Protein AF-A0A520LQJ1-F1 (afdb_monomer_lite)

Foldseek 3Di:
DDDPPVVVVLVVLLVVLVVLLVVLVVVLVCCVVPPDPPDCVSVVSVVVNVVSVVVNVPRPPPDD

Radius of gyration: 15.8 Å; chains: 1; bounding box: 36×16×48 Å

pLDDT: mean 78.8, std 13.58, range [39.12, 91.75]

Sequence (64 aa):
MPNFHLSTNRAVLRQELRERCEQLMLLLADQVQNLPLGNESWMSTERELVAAERALARLPLADG

Secondary structure (DSSP, 8-state):
---HHHHHHHHHHHHHHHHHHHHHHHHHHHHHHHSPTT-THHHHHHHHHHHHHHHHHHS-----

Structure (mmCIF, N/CA/C/O backbone):
data_AF-A0A520LQJ1-F1
#
_entry.id   AF-A0A520LQJ1-F1
#
loop_
_atom_site.group_PDB
_atom_site.id
_atom_site.type_symbol
_atom_site.label_atom_id
_atom_site.label_alt_id
_atom_site.label_comp_id
_atom_site.label_asym_id
_atom_site.label_entity_id
_atom_site.label_seq_id
_atom_site.pdbx_PDB_ins_code
_atom_site.Cartn_x
_atom_site.Cartn_y
_atom_site.Cartn_z
_atom_site.occupancy
_atom_site.B_iso_or_equiv
_atom_site.auth_seq_id
_atom_site.auth_comp_id
_atom_site.auth_asym_id
_atom_site.auth_atom_id
_atom_site.pdbx_PDB_model_num
ATOM 1 N N . MET A 1 1 ? 20.104 5.914 -33.864 1.00 39.12 1 MET A N 1
ATOM 2 C CA . MET A 1 1 ? 20.454 6.003 -32.429 1.00 39.12 1 MET A CA 1
ATOM 3 C C . MET A 1 1 ? 19.250 5.499 -31.636 1.00 39.12 1 MET A C 1
ATOM 5 O O . MET A 1 1 ? 18.245 6.199 -31.643 1.00 39.12 1 MET A O 1
ATOM 9 N N . PRO A 1 2 ? 19.247 4.271 -31.087 1.00 49.03 2 PRO A N 1
ATOM 10 C CA . PRO A 1 2 ? 18.027 3.692 -30.527 1.00 49.03 2 PRO A CA 1
ATOM 11 C C . PRO A 1 2 ? 17.819 4.090 -29.051 1.00 49.03 2 PRO A C 1
ATOM 13 O O . PRO A 1 2 ? 18.675 3.855 -28.212 1.00 49.03 2 PRO A O 1
ATOM 16 N N . ASN A 1 3 ? 16.685 4.732 -28.761 1.00 47.94 3 ASN A N 1
ATOM 17 C CA . ASN A 1 3 ? 15.785 4.603 -27.595 1.00 47.94 3 ASN A CA 1
ATOM 18 C C . ASN A 1 3 ? 16.289 4.338 -26.149 1.00 47.94 3 ASN A C 1
ATOM 20 O O . ASN A 1 3 ? 15.490 3.901 -25.324 1.00 47.94 3 ASN A O 1
ATOM 24 N N . PHE A 1 4 ? 17.522 4.664 -25.754 1.00 53.78 4 PHE A N 1
ATOM 25 C CA . PHE A 1 4 ? 17.953 4.501 -24.347 1.00 53.78 4 PHE A CA 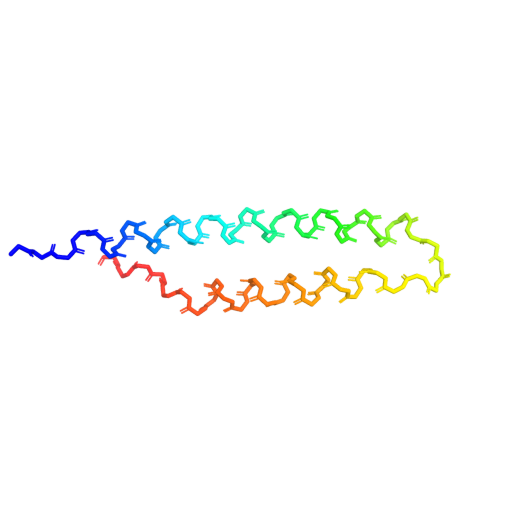1
ATOM 26 C C . PHE A 1 4 ? 17.134 5.329 -23.328 1.00 53.78 4 PHE A C 1
ATOM 28 O O . PHE A 1 4 ? 16.902 4.879 -22.209 1.00 53.78 4 PHE A O 1
ATOM 35 N N . HIS A 1 5 ? 16.612 6.500 -23.713 1.00 53.09 5 HIS A N 1
ATOM 36 C CA . HIS A 1 5 ? 15.866 7.390 -22.806 1.00 53.09 5 HIS A CA 1
ATOM 37 C C . HIS A 1 5 ? 14.490 6.856 -22.358 1.00 53.09 5 HIS A C 1
ATOM 39 O O . HIS A 1 5 ? 13.975 7.278 -21.320 1.00 53.09 5 HIS A O 1
ATOM 45 N N . LEU A 1 6 ? 13.883 5.937 -23.118 1.00 54.16 6 LEU A N 1
ATOM 46 C CA . LEU A 1 6 ? 12.573 5.366 -22.782 1.00 54.16 6 LEU A CA 1
ATOM 47 C C . LEU A 1 6 ? 12.689 4.259 -21.725 1.00 54.16 6 LEU A C 1
ATOM 49 O O . LEU A 1 6 ? 11.816 4.155 -20.866 1.00 54.16 6 LEU A O 1
ATOM 53 N N . SER A 1 7 ? 13.770 3.473 -21.734 1.00 57.25 7 SER A N 1
ATOM 54 C CA . SER A 1 7 ? 13.997 2.426 -20.726 1.00 57.25 7 SER A CA 1
ATOM 55 C C . SER A 1 7 ? 14.358 3.002 -19.356 1.00 57.25 7 SER A C 1
ATOM 57 O O . SER A 1 7 ? 13.849 2.516 -18.348 1.00 57.25 7 SER A O 1
ATOM 59 N N . THR A 1 8 ? 15.154 4.077 -19.303 1.00 63.28 8 THR A N 1
ATOM 60 C CA . THR A 1 8 ? 15.540 4.717 -18.033 1.00 63.28 8 THR A CA 1
ATOM 61 C C . THR A 1 8 ? 14.336 5.317 -17.305 1.00 63.28 8 THR A C 1
ATOM 63 O O . THR A 1 8 ? 14.158 5.071 -16.117 1.00 63.28 8 THR A O 1
ATOM 66 N N . ASN A 1 9 ? 13.445 6.020 -18.017 1.00 75.88 9 ASN A N 1
ATOM 67 C CA . ASN A 1 9 ? 12.228 6.585 -17.418 1.00 75.88 9 ASN A CA 1
ATOM 68 C C . ASN A 1 9 ? 11.283 5.510 -16.861 1.00 75.88 9 ASN A C 1
ATOM 70 O O . ASN A 1 9 ? 10.649 5.709 -15.831 1.00 75.88 9 ASN A O 1
ATOM 74 N N . ARG A 1 10 ? 11.200 4.347 -17.517 1.00 74.38 10 ARG A N 1
ATOM 75 C CA . ARG A 1 10 ? 10.337 3.244 -17.065 1.00 74.38 10 ARG A CA 1
ATOM 76 C C . ARG A 1 10 ? 10.908 2.529 -15.846 1.00 74.38 10 ARG A C 1
ATOM 78 O O . ARG A 1 10 ? 10.140 2.139 -14.973 1.00 74.38 10 ARG A O 1
ATOM 85 N N . ALA A 1 11 ? 12.229 2.371 -15.776 1.00 78.56 11 ALA A N 1
ATOM 86 C CA . ALA A 1 11 ? 12.898 1.806 -14.609 1.00 78.56 11 ALA A CA 1
ATOM 87 C C . ALA A 1 11 ? 12.747 2.713 -13.375 1.00 78.56 11 ALA A C 1
ATOM 89 O O . ALA A 1 11 ? 12.413 2.212 -12.304 1.00 78.56 11 ALA A O 1
ATOM 90 N N . VAL A 1 12 ? 12.908 4.032 -13.545 1.00 82.88 12 VAL A N 1
ATOM 91 C CA . VAL A 1 12 ? 12.704 5.024 -12.473 1.00 82.88 12 VAL A CA 1
ATOM 92 C C . VAL A 1 12 ? 11.252 5.019 -11.996 1.00 82.88 12 VAL A C 1
ATOM 94 O O . VAL A 1 12 ? 11.010 4.811 -10.814 1.00 82.88 12 VAL A O 1
ATOM 97 N N . LEU A 1 13 ? 10.280 5.103 -12.911 1.00 82.75 13 LEU A N 1
ATOM 98 C CA . LEU A 1 13 ? 8.855 5.065 -12.561 1.00 82.75 13 LEU A CA 1
ATOM 99 C C . LEU A 1 13 ? 8.467 3.775 -11.819 1.00 82.75 13 LEU A C 1
ATOM 101 O O . LEU A 1 13 ? 7.651 3.788 -10.901 1.00 82.75 13 LEU A O 1
ATOM 105 N N . ARG A 1 14 ? 9.049 2.638 -12.214 1.00 83.56 14 ARG A N 1
ATOM 106 C CA . ARG A 1 14 ? 8.825 1.352 -11.548 1.00 83.56 14 ARG A CA 1
ATOM 107 C C . ARG A 1 14 ? 9.390 1.339 -10.125 1.00 83.56 14 ARG A C 1
ATOM 109 O O . ARG A 1 14 ? 8.770 0.748 -9.244 1.00 83.56 14 ARG A O 1
ATOM 116 N N . GLN A 1 15 ? 10.556 1.947 -9.919 1.00 85.44 15 GLN A N 1
ATOM 117 C CA . GLN A 1 15 ? 11.177 2.075 -8.604 1.00 85.44 15 GLN A CA 1
ATOM 118 C C . GLN A 1 15 ? 10.345 2.992 -7.697 1.00 85.44 15 GLN A C 1
ATOM 120 O O . GLN A 1 15 ? 9.986 2.580 -6.599 1.00 85.44 15 GLN A O 1
ATOM 125 N N . GLU A 1 16 ? 9.927 4.158 -8.191 1.00 87.75 16 GLU A N 1
ATOM 126 C CA . GLU A 1 16 ? 9.067 5.089 -7.444 1.00 87.75 16 GLU A CA 1
ATOM 127 C C . GLU A 1 16 ? 7.722 4.453 -7.062 1.00 87.75 16 GLU A C 1
ATOM 129 O O . GLU A 1 16 ? 7.269 4.576 -5.926 1.00 87.75 16 GLU A O 1
ATOM 134 N N . LEU A 1 17 ? 7.090 3.713 -7.983 1.00 86.56 17 LEU A N 1
ATOM 135 C CA . LEU A 1 17 ? 5.846 2.993 -7.691 1.00 86.56 17 LEU A CA 1
ATOM 136 C C . LEU A 1 17 ? 6.037 1.905 -6.632 1.00 86.56 17 LEU A C 1
ATOM 138 O O . LEU A 1 17 ? 5.142 1.701 -5.814 1.00 86.56 17 LEU A O 1
ATOM 142 N N . ARG A 1 18 ? 7.180 1.211 -6.631 1.00 87.75 18 ARG A N 1
ATOM 143 C CA . ARG A 1 18 ? 7.507 0.214 -5.600 1.00 87.75 18 ARG A CA 1
ATOM 144 C C . ARG A 1 18 ? 7.667 0.854 -4.232 1.00 87.75 18 ARG A C 1
ATOM 146 O O . ARG A 1 18 ? 7.014 0.414 -3.294 1.00 87.75 18 ARG A O 1
ATOM 153 N N . GLU A 1 19 ? 8.466 1.911 -4.143 1.00 89.81 19 GLU A N 1
ATOM 154 C CA . GLU A 1 19 ? 8.661 2.664 -2.901 1.00 89.81 19 GLU A CA 1
ATOM 155 C C . GLU A 1 19 ? 7.331 3.211 -2.379 1.00 89.81 19 GLU A C 1
ATOM 157 O O . GLU A 1 19 ? 7.036 3.125 -1.186 1.00 89.81 19 GLU A O 1
ATOM 162 N N . ARG A 1 20 ? 6.469 3.699 -3.280 1.00 88.44 20 ARG A N 1
ATOM 163 C CA . ARG A 1 20 ? 5.130 4.158 -2.914 1.00 88.44 20 ARG A CA 1
ATOM 164 C C . ARG A 1 20 ? 4.246 3.023 -2.394 1.00 88.44 20 ARG A C 1
ATOM 166 O O . ARG A 1 20 ? 3.543 3.231 -1.409 1.00 88.44 20 ARG A O 1
ATOM 173 N N . CYS A 1 21 ? 4.288 1.839 -3.008 1.00 90.12 21 CYS A N 1
ATOM 174 C CA . CYS A 1 21 ? 3.559 0.669 -2.505 1.00 90.12 21 CYS A CA 1
ATOM 175 C C . CYS A 1 21 ? 4.034 0.282 -1.101 1.00 90.12 21 CYS A C 1
ATOM 177 O O . CYS A 1 21 ? 3.206 0.097 -0.215 1.00 90.12 21 CYS A O 1
ATOM 179 N N . GLU A 1 22 ? 5.347 0.221 -0.870 1.00 91.00 22 GLU A N 1
ATOM 180 C CA . GLU A 1 22 ? 5.911 -0.108 0.445 1.00 91.00 22 GLU A CA 1
ATOM 181 C C . GLU A 1 22 ? 5.467 0.894 1.520 1.00 91.00 22 GLU A C 1
ATOM 183 O O . GLU A 1 22 ? 5.031 0.499 2.602 1.00 91.00 22 GLU A O 1
ATOM 188 N N . GLN A 1 23 ? 5.486 2.193 1.207 1.00 91.75 23 GLN A N 1
ATOM 189 C CA . GLN A 1 23 ? 4.982 3.234 2.106 1.00 91.75 23 GLN A CA 1
ATOM 190 C C . GLN A 1 23 ? 3.491 3.070 2.416 1.00 91.75 23 GLN A C 1
ATOM 192 O O . GLN A 1 23 ? 3.088 3.183 3.573 1.00 91.75 23 GLN A O 1
ATOM 197 N N . LEU A 1 24 ? 2.668 2.799 1.399 1.00 89.38 24 LEU A N 1
ATOM 198 C CA . LEU A 1 24 ? 1.229 2.600 1.570 1.00 89.38 24 LEU A CA 1
ATOM 199 C C . LEU A 1 24 ? 0.924 1.336 2.378 1.00 89.38 24 LEU A C 1
ATOM 201 O O . LEU A 1 24 ? 0.017 1.362 3.201 1.00 89.38 24 LEU A O 1
ATOM 205 N N . MET A 1 25 ? 1.699 0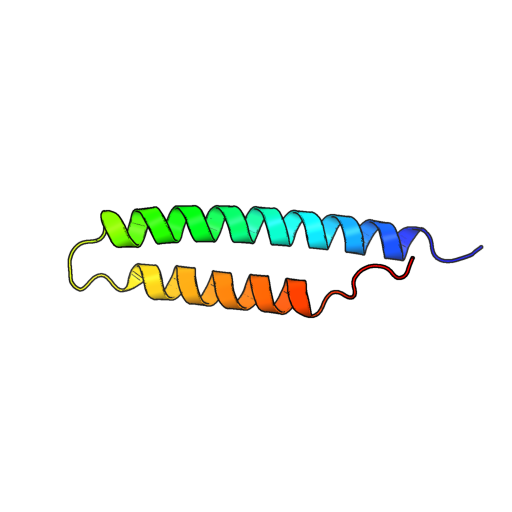.262 2.211 1.00 89.69 25 MET A N 1
ATOM 206 C CA . MET A 1 25 ? 1.574 -0.952 3.023 1.00 89.69 25 MET A CA 1
ATOM 207 C C . MET A 1 25 ? 1.900 -0.692 4.495 1.00 89.69 25 MET A C 1
ATOM 209 O O . MET A 1 25 ? 1.162 -1.143 5.368 1.00 89.69 25 MET A O 1
ATOM 213 N N . LEU A 1 26 ? 2.975 0.049 4.782 1.00 91.62 26 LEU A N 1
ATOM 214 C CA . LEU A 1 26 ? 3.332 0.425 6.153 1.00 91.62 26 LEU A CA 1
ATOM 215 C C . LEU A 1 26 ? 2.256 1.309 6.788 1.00 91.62 26 LEU A C 1
ATOM 217 O O . LEU A 1 26 ? 1.860 1.078 7.929 1.00 91.62 26 LEU A O 1
ATOM 221 N N . LEU A 1 27 ? 1.749 2.286 6.035 1.00 89.06 27 LEU A N 1
ATOM 222 C CA . LEU A 1 27 ? 0.695 3.184 6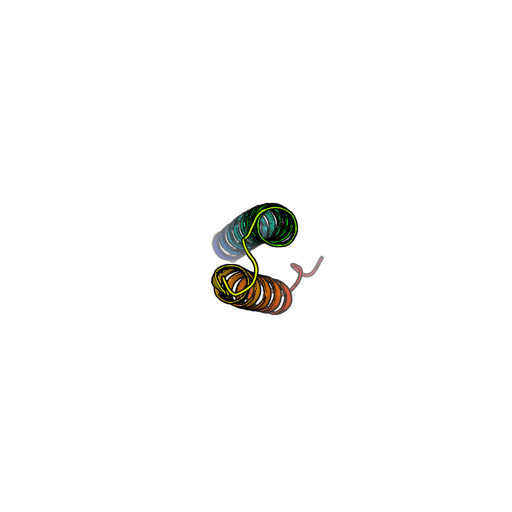.495 1.00 89.06 27 LEU A CA 1
ATOM 223 C C . LEU A 1 27 ? -0.624 2.440 6.718 1.00 89.06 27 LEU A C 1
ATOM 225 O O . LEU A 1 27 ? -1.295 2.684 7.714 1.00 89.06 27 LEU A O 1
ATOM 229 N N . LEU A 1 28 ? -0.970 1.494 5.842 1.00 87.00 28 LEU A N 1
ATOM 230 C CA . LEU A 1 28 ? -2.138 0.635 6.010 1.00 87.00 28 LEU A CA 1
ATOM 231 C C . LEU A 1 28 ? -1.992 -0.264 7.244 1.00 87.00 28 LEU A C 1
ATOM 233 O O . LEU A 1 28 ? -2.945 -0.412 8.002 1.00 87.00 28 LEU A O 1
ATOM 237 N N . ALA A 1 29 ? -0.807 -0.836 7.475 1.00 87.81 29 ALA A N 1
ATOM 238 C CA . ALA A 1 29 ? -0.538 -1.668 8.644 1.00 87.81 29 ALA A CA 1
ATOM 239 C C . ALA A 1 29 ? -0.659 -0.879 9.956 1.00 87.81 29 ALA A C 1
ATOM 241 O O . ALA A 1 29 ? -1.246 -1.381 10.914 1.00 87.81 29 ALA A O 1
ATOM 242 N N . ASP A 1 30 ? -0.151 0.355 9.987 1.00 87.94 30 ASP A N 1
ATOM 243 C CA . ASP A 1 30 ? -0.307 1.266 11.124 1.00 87.94 30 ASP A CA 1
ATOM 244 C C . ASP A 1 30 ? -1.778 1.641 11.338 1.00 87.94 30 ASP A C 1
ATOM 246 O O . ASP A 1 30 ? -2.311 1.520 12.438 1.00 87.94 30 ASP A O 1
ATOM 250 N N . GLN A 1 31 ? -2.472 1.998 10.259 1.00 85.69 31 GLN A N 1
ATOM 251 C CA . GLN A 1 31 ? -3.887 2.339 10.278 1.00 85.69 31 GLN A CA 1
ATOM 252 C C . GLN A 1 31 ? -4.759 1.189 10.787 1.00 85.69 31 GLN A C 1
ATOM 254 O O . GLN A 1 31 ? -5.614 1.409 11.635 1.00 85.69 31 GLN A O 1
ATOM 259 N N . VAL A 1 32 ? -4.534 -0.042 10.333 1.00 81.75 32 VAL A N 1
ATOM 260 C CA . VAL A 1 32 ? -5.286 -1.214 10.808 1.00 81.75 32 VAL A CA 1
ATOM 261 C C . VAL A 1 32 ? -5.061 -1.467 12.303 1.00 81.75 32 VAL A C 1
ATOM 263 O O . VAL A 1 32 ? -5.981 -1.915 12.984 1.00 81.75 32 VAL A O 1
ATOM 266 N N . GLN A 1 33 ? -3.869 -1.172 12.829 1.00 83.00 33 GLN A N 1
ATOM 267 C CA . GLN A 1 33 ? -3.552 -1.377 14.246 1.00 83.00 33 GLN A CA 1
ATOM 268 C C . GLN A 1 33 ? -4.033 -0.236 15.150 1.00 83.00 33 GLN A C 1
ATOM 270 O O . GLN A 1 33 ? -4.431 -0.492 16.285 1.00 83.00 33 GLN A O 1
ATOM 275 N N . ASN A 1 34 ? -3.993 1.006 14.662 1.00 84.19 34 ASN A N 1
ATOM 276 C CA . ASN A 1 34 ? -4.163 2.206 15.482 1.00 84.19 34 ASN A CA 1
ATOM 277 C C . ASN A 1 34 ? -5.454 2.992 15.200 1.00 84.19 34 ASN A C 1
ATOM 279 O O . ASN A 1 34 ? -5.805 3.875 15.988 1.00 84.19 34 ASN A O 1
ATOM 283 N N . LEU A 1 35 ? -6.179 2.719 14.105 1.00 81.75 35 LEU A N 1
ATOM 284 C CA . LEU A 1 35 ? -7.421 3.438 13.817 1.00 81.75 35 LEU A CA 1
ATOM 285 C C . LEU A 1 35 ? -8.538 3.024 14.782 1.00 81.75 35 LEU A C 1
ATOM 287 O O . LEU A 1 35 ? -8.770 1.834 15.007 1.00 81.75 35 LEU A O 1
ATOM 291 N N . PRO A 1 36 ? -9.307 3.997 15.300 1.00 78.00 36 PRO A N 1
ATOM 292 C CA . PRO A 1 36 ? -10.512 3.693 16.049 1.00 78.00 36 PRO A CA 1
ATOM 293 C C . PRO A 1 36 ? -11.539 2.987 15.156 1.00 78.00 36 PRO A C 1
ATOM 295 O O . PRO A 1 36 ? -11.683 3.292 13.968 1.00 78.00 36 PRO A O 1
ATOM 298 N N . LEU A 1 37 ? -12.293 2.066 15.759 1.00 71.19 37 LEU A N 1
ATOM 299 C CA . LEU A 1 37 ? -13.414 1.376 15.122 1.00 71.19 37 LEU A CA 1
ATOM 300 C C . LEU A 1 37 ? -14.374 2.381 14.467 1.00 71.19 37 LEU A C 1
ATOM 302 O O . LEU A 1 37 ? -14.829 3.328 15.105 1.00 71.19 37 LEU A O 1
ATOM 306 N N . GLY A 1 38 ? -14.678 2.156 13.187 1.00 71.62 38 GLY A N 1
ATOM 307 C CA . GLY A 1 38 ? -15.526 3.036 12.376 1.00 71.62 38 GLY A CA 1
ATOM 308 C C . GLY A 1 38 ? -14.768 4.107 11.586 1.00 71.62 38 GLY A C 1
ATOM 309 O O . GLY A 1 38 ? -15.388 4.821 10.804 1.00 71.62 38 GLY A O 1
ATOM 310 N N . ASN A 1 39 ? -13.444 4.215 11.735 1.00 76.75 39 ASN A N 1
ATOM 311 C CA . ASN A 1 39 ? -12.643 5.052 10.8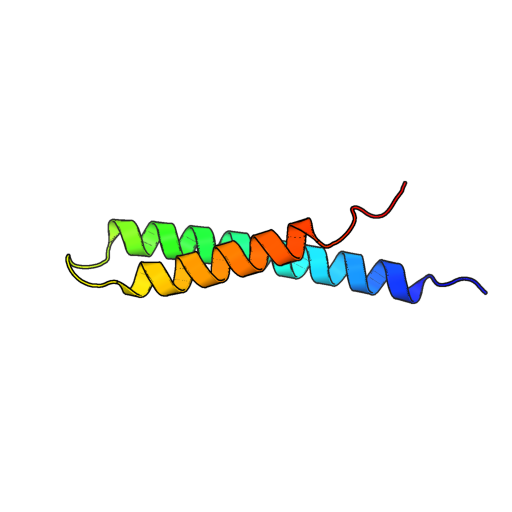52 1.00 76.75 39 ASN A CA 1
ATOM 312 C C . ASN A 1 39 ? -12.198 4.260 9.614 1.00 76.75 39 ASN A C 1
ATOM 314 O O . ASN A 1 39 ? -11.326 3.398 9.681 1.00 76.75 39 ASN A O 1
ATOM 318 N N . GLU A 1 40 ? -12.804 4.576 8.473 1.00 82.06 40 GLU A N 1
ATOM 319 C CA . GLU A 1 40 ? -12.574 3.918 7.181 1.00 82.06 40 GLU A CA 1
ATOM 320 C C . GLU A 1 40 ? -11.455 4.579 6.356 1.00 82.06 40 GLU A C 1
ATOM 322 O O . GLU A 1 40 ? -11.312 4.304 5.166 1.00 82.06 40 GLU A O 1
ATOM 327 N N . SER A 1 41 ? -10.633 5.446 6.962 1.00 82.38 41 SER A N 1
ATOM 328 C CA . SER A 1 41 ? -9.501 6.095 6.278 1.00 82.38 41 SER A CA 1
ATOM 329 C C . SER A 1 41 ? -8.525 5.077 5.662 1.00 82.38 41 SER A C 1
ATOM 331 O O . SER A 1 41 ? -7.988 5.308 4.576 1.00 82.38 41 SER A O 1
ATOM 333 N N . TRP A 1 42 ? -8.396 3.891 6.272 1.00 84.75 42 TRP A N 1
ATOM 334 C CA . TRP A 1 42 ? -7.633 2.765 5.721 1.00 84.75 42 TRP A CA 1
ATOM 335 C C . TRP A 1 42 ? -8.129 2.303 4.344 1.00 84.75 42 TRP A C 1
ATOM 337 O O . TRP A 1 42 ? -7.320 1.907 3.510 1.00 84.75 42 TRP A O 1
ATOM 347 N N . MET A 1 43 ? -9.427 2.425 4.044 1.00 86.38 43 MET A N 1
ATOM 348 C CA . MET A 1 43 ? -9.976 2.066 2.730 1.00 86.38 43 MET A CA 1
ATOM 349 C C . MET A 1 43 ? -9.504 3.016 1.624 1.00 86.38 43 MET A C 1
ATOM 351 O O . MET A 1 43 ? -9.528 2.666 0.443 1.00 86.38 43 MET A O 1
ATOM 355 N N . SER A 1 44 ? -9.137 4.257 1.962 1.00 87.75 44 SER A N 1
ATOM 356 C CA . SER A 1 44 ? -8.531 5.176 0.993 1.00 87.75 44 SER A CA 1
ATOM 357 C C . SER A 1 44 ? -7.107 4.729 0.666 1.00 87.75 44 SER A C 1
ATOM 359 O O . SER A 1 44 ? -6.749 4.637 -0.507 1.00 87.75 44 SER A O 1
ATOM 361 N N . THR A 1 45 ? -6.333 4.384 1.697 1.00 87.12 45 THR A N 1
ATOM 362 C CA . THR A 1 45 ? -4.969 3.855 1.570 1.00 87.12 45 THR A CA 1
ATOM 363 C C . THR A 1 45 ? -4.942 2.549 0.780 1.00 87.12 45 THR A C 1
ATOM 365 O O . THR A 1 45 ? -4.132 2.398 -0.129 1.00 87.12 45 THR A O 1
ATOM 368 N N . GLU A 1 46 ? -5.863 1.627 1.066 1.00 89.19 46 GLU A N 1
ATOM 369 C CA . GLU A 1 46 ? -5.993 0.359 0.344 1.00 89.19 46 GLU A CA 1
ATOM 370 C C . GLU A 1 46 ? -6.296 0.587 -1.145 1.00 89.19 46 GLU A C 1
ATOM 372 O O . GLU A 1 46 ? -5.672 -0.021 -2.015 1.00 89.19 46 GLU A O 1
ATOM 377 N N . ARG A 1 47 ? -7.211 1.512 -1.466 1.00 90.81 47 ARG A N 1
ATOM 378 C CA . ARG A 1 47 ? -7.527 1.862 -2.860 1.00 90.81 47 ARG A CA 1
ATOM 379 C C . ARG A 1 47 ? -6.327 2.443 -3.603 1.00 90.81 47 ARG A C 1
ATOM 381 O O . ARG A 1 47 ? -6.120 2.095 -4.767 1.00 90.81 47 ARG A O 1
ATOM 388 N N . GLU A 1 48 ? -5.549 3.305 -2.952 1.00 90.38 48 GLU A N 1
ATOM 389 C CA . GLU A 1 48 ? -4.318 3.854 -3.530 1.00 90.38 48 GLU A CA 1
ATOM 390 C C . GLU A 1 48 ? -3.268 2.755 -3.742 1.00 90.38 48 GLU A C 1
ATOM 392 O O . GLU A 1 48 ? -2.672 2.685 -4.818 1.00 90.38 48 GLU A O 1
ATOM 397 N N . LEU A 1 49 ? -3.108 1.849 -2.772 1.00 87.38 49 LEU A N 1
ATOM 398 C CA . LEU A 1 49 ? -2.191 0.713 -2.865 1.00 87.38 49 LEU A CA 1
ATOM 399 C C . LEU A 1 49 ? -2.544 -0.182 -4.058 1.00 87.38 49 LEU A C 1
ATOM 401 O O . LEU A 1 49 ?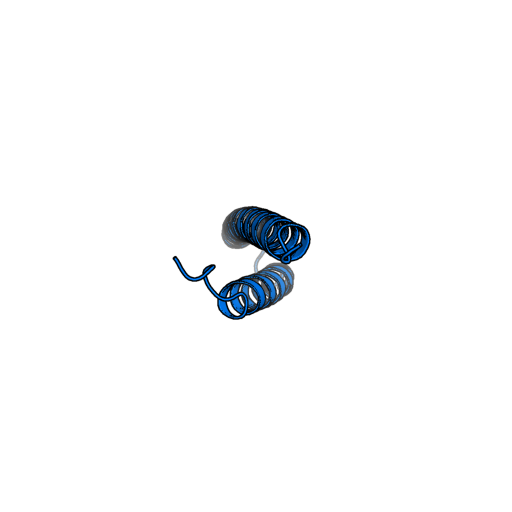 -1.702 -0.412 -4.923 1.00 87.38 49 LEU A O 1
ATOM 405 N N . VAL A 1 50 ? -3.807 -0.597 -4.183 1.00 88.75 50 VAL A N 1
ATOM 406 C CA . VAL A 1 50 ? -4.269 -1.434 -5.304 1.00 88.75 50 VAL A CA 1
ATOM 407 C C . VAL A 1 50 ? -4.080 -0.726 -6.650 1.00 88.75 50 VAL A C 1
ATOM 409 O O . VAL A 1 50 ? -3.754 -1.364 -7.656 1.00 88.75 50 VAL A O 1
ATOM 412 N N . ALA A 1 51 ? -4.280 0.593 -6.711 1.00 89.56 51 ALA A N 1
ATOM 413 C CA . ALA A 1 51 ? -4.034 1.362 -7.927 1.00 89.56 51 ALA A CA 1
ATOM 414 C C . ALA A 1 51 ? -2.541 1.380 -8.300 1.00 89.56 51 ALA A C 1
ATOM 416 O O . ALA A 1 51 ? -2.207 1.175 -9.473 1.00 89.56 51 ALA A O 1
ATOM 417 N N . ALA A 1 52 ? -1.656 1.566 -7.318 1.00 85.38 52 ALA A N 1
ATOM 418 C CA . ALA A 1 52 ? -0.208 1.562 -7.504 1.00 85.38 52 ALA A CA 1
ATOM 419 C C . ALA A 1 52 ? 0.319 0.174 -7.914 1.00 85.38 52 ALA A C 1
ATOM 421 O O . ALA A 1 52 ? 1.077 0.067 -8.880 1.00 85.38 52 ALA A O 1
ATOM 422 N N . GLU A 1 53 ? -0.160 -0.901 -7.286 1.00 87.25 53 GLU A N 1
ATOM 423 C CA . GLU A 1 53 ? 0.179 -2.283 -7.649 1.00 87.25 53 GLU A CA 1
ATOM 424 C C . GLU A 1 53 ? -0.275 -2.629 -9.070 1.00 87.25 53 GLU A C 1
ATOM 426 O O . GLU A 1 53 ? 0.473 -3.221 -9.850 1.00 87.25 53 GLU A O 1
ATOM 431 N N . ARG A 1 54 ? -1.488 -2.214 -9.456 1.00 87.44 54 ARG A N 1
ATOM 432 C CA . ARG A 1 54 ? -1.985 -2.395 -10.828 1.00 87.44 5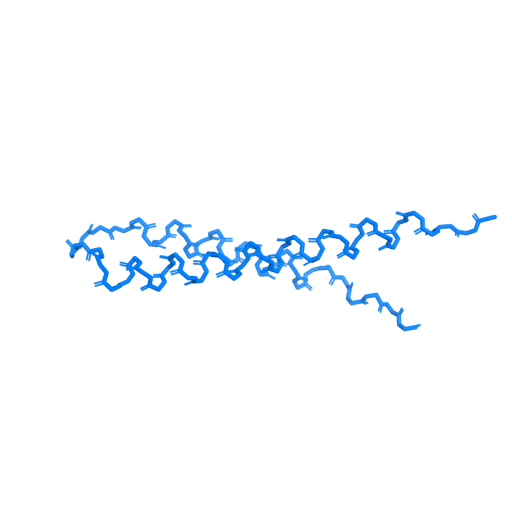4 ARG A CA 1
ATOM 433 C C . ARG A 1 54 ? -1.165 -1.604 -11.838 1.00 87.44 54 ARG A C 1
ATOM 435 O O . ARG A 1 54 ? -0.915 -2.105 -12.933 1.00 87.44 54 ARG A O 1
ATOM 442 N N . ALA A 1 55 ? -0.754 -0.381 -11.505 1.00 85.00 55 ALA A N 1
ATOM 443 C CA . ALA A 1 55 ? 0.135 0.401 -12.358 1.00 85.00 55 ALA A CA 1
ATOM 444 C C . ALA A 1 55 ? 1.489 -0.305 -12.527 1.00 85.00 55 ALA A C 1
ATOM 446 O O . ALA A 1 55 ? 1.975 -0.431 -13.651 1.00 85.00 55 ALA A O 1
ATOM 447 N N . LEU A 1 56 ? 2.039 -0.854 -11.441 1.00 83.75 56 LEU A N 1
ATOM 448 C CA . LEU A 1 56 ? 3.279 -1.623 -11.448 1.00 83.75 56 LEU A CA 1
ATOM 449 C C . LEU A 1 56 ? 3.164 -2.908 -12.284 1.00 83.75 56 LEU A C 1
ATOM 451 O O . LEU A 1 56 ? 4.059 -3.202 -13.070 1.00 83.75 56 LEU A O 1
ATOM 455 N N . ALA A 1 57 ? 2.055 -3.642 -12.169 1.00 84.31 57 ALA A N 1
ATOM 456 C CA . ALA A 1 57 ? 1.799 -4.864 -12.934 1.00 84.31 57 ALA A CA 1
ATOM 457 C C . ALA A 1 57 ? 1.618 -4.605 -14.440 1.00 84.31 57 ALA A C 1
ATOM 459 O O . ALA A 1 57 ? 1.896 -5.474 -15.264 1.00 84.31 57 ALA A O 1
ATOM 460 N N . ARG A 1 58 ? 1.154 -3.405 -14.812 1.00 84.38 58 ARG A N 1
ATOM 461 C CA . ARG A 1 58 ? 1.003 -2.974 -16.211 1.00 84.38 58 ARG A CA 1
ATOM 462 C C . ARG A 1 58 ? 2.301 -2.457 -16.823 1.00 84.38 58 ARG A C 1
ATOM 464 O O . ARG A 1 58 ? 2.366 -2.319 -18.045 1.00 84.38 58 ARG A O 1
ATOM 471 N N . LEU A 1 59 ? 3.316 -2.154 -16.013 1.00 78.88 59 LEU A N 1
ATOM 472 C CA . LEU A 1 59 ? 4.649 -1.854 -16.516 1.00 78.88 59 LEU A CA 1
ATOM 473 C C . LEU A 1 59 ? 5.308 -3.180 -16.915 1.00 78.88 59 LEU A C 1
ATOM 475 O O . LEU A 1 59 ? 5.583 -3.999 -16.038 1.00 78.88 59 LEU A O 1
ATOM 479 N N . PRO A 1 60 ? 5.568 -3.423 -18.214 1.00 69.38 60 PRO A N 1
ATOM 480 C CA . PRO A 1 60 ? 6.282 -4.622 -18.617 1.00 69.38 60 PRO A CA 1
ATOM 481 C C . PRO A 1 60 ? 7.633 -4.644 -17.904 1.00 69.38 60 PRO A C 1
ATOM 483 O O . PRO A 1 60 ? 8.339 -3.628 -17.850 1.00 69.38 60 PRO A O 1
ATOM 486 N N . LEU A 1 61 ? 7.971 -5.801 -17.328 1.00 65.75 61 LEU A N 1
ATOM 487 C CA . LEU A 1 61 ? 9.343 -6.089 -16.933 1.00 65.75 61 LEU A CA 1
ATOM 488 C C . LEU A 1 61 ? 10.171 -5.854 -18.190 1.00 65.75 61 LEU A C 1
ATOM 490 O O . LEU A 1 61 ? 9.861 -6.463 -19.205 1.00 65.75 61 LEU A O 1
ATOM 494 N N . ALA A 1 62 ? 11.109 -4.905 -18.156 1.00 57.16 62 ALA A N 1
ATOM 495 C CA . ALA A 1 62 ? 11.992 -4.661 -19.287 1.00 57.16 62 ALA A CA 1
ATOM 496 C C . ALA A 1 62 ? 12.487 -6.020 -19.802 1.00 57.16 62 ALA A C 1
ATOM 498 O O . ALA A 1 62 ? 13.067 -6.777 -19.020 1.00 57.16 62 ALA A O 1
ATOM 499 N N . ASP A 1 63 ? 12.137 -6.348 -21.050 1.00 52.50 63 ASP A N 1
ATOM 500 C CA . ASP A 1 63 ? 12.608 -7.554 -21.716 1.00 52.50 63 ASP A CA 1
ATOM 501 C C . ASP A 1 63 ? 14.138 -7.588 -21.604 1.00 52.50 63 ASP A C 1
ATOM 503 O O . ASP A 1 63 ? 14.793 -6.546 -21.739 1.00 52.50 63 ASP A O 1
ATOM 507 N N . GLY A 1 64 ? 14.664 -8.763 -21.249 1.00 44.84 64 GLY A N 1
ATOM 508 C CA . GLY A 1 64 ? 16.098 -9.011 -21.091 1.00 44.84 64 GLY A CA 1
ATOM 509 C C . GLY A 1 64 ? 16.903 -8.786 -22.362 1.00 44.84 64 GLY A C 1
ATOM 510 O O . GLY A 1 64 ? 16.317 -8.826 -23.468 1.00 44.84 64 GLY A O 1
#